Protein AF-A0A662V629-F1 (afdb_monomer)

pLDDT: mean 70.46, std 15.77, range [30.86, 95.12]

Mean predicted aligned error: 9.33 Å

Nearest PDB structures (foldseek):
  7tid-assembly1_E  TM=4.413E-01  e=9.258E-03  Saccharomyces cerevisiae
  8dgc-assembly1_H  TM=4.146E-01  e=2.010E-02  Escherichia phage PhiV-1
  8j99-assembly1_B  TM=4.242E-01  e=1.103E+00  Homo sapiens
  7k01-assembly1_4  TM=3.983E-01  e=4.282E+00  Saccharomyces cerevisiae S288C

Sequence (114 aa):
MSSGEEGPRGLAHWFKTRLEARGYRVRIVKRRGGMLDILAVGGDRVFIAVVRGRRKRKVTARDIRRVVETARYLSARPVLAVPRGAVLTREARRLVRKLGVELRRLPTRRRGGG

Foldseek 3Di:
DDDDPPWLVVLLVVVCVVVVVVAKDWDWDADPPGKIWIWIHGDQATEIETSDTPVALEDELVNLVVQLVVCVVVVHAYEYEYAQSRHYDPNRVVSCVVSVYHYHHDYDDDDDDD

Structure (mmCIF, N/CA/C/O backbone):
data_AF-A0A662V629-F1
#
_entry.id   AF-A0A662V629-F1
#
loop_
_atom_site.group_PDB
_atom_site.id
_atom_site.type_symbol
_atom_site.label_atom_id
_atom_site.label_alt_id
_atom_site.label_comp_id
_atom_site.label_asym_id
_atom_site.label_entity_id
_atom_site.label_seq_id
_atom_site.pdbx_PDB_ins_code
_atom_site.Cartn_x
_atom_site.Cartn_y
_atom_site.Cartn_z
_atom_site.occupancy
_atom_site.B_iso_or_equiv
_atom_site.auth_seq_id
_atom_site.auth_comp_id
_atom_site.auth_asym_id
_atom_site.auth_atom_id
_atom_site.pdbx_PDB_model_num
ATOM 1 N N . MET A 1 1 ? -12.323 -9.523 -31.307 1.00 32.72 1 MET A N 1
ATOM 2 C CA . MET A 1 1 ? -12.098 -9.835 -29.877 1.00 32.72 1 MET A CA 1
ATOM 3 C C . MET A 1 1 ? -10.661 -9.453 -29.548 1.00 32.72 1 MET A C 1
ATOM 5 O O . MET A 1 1 ? -9.752 -10.137 -29.990 1.00 32.72 1 MET A O 1
ATOM 9 N N . SER A 1 2 ? -10.441 -8.304 -28.904 1.00 33.91 2 SER A N 1
ATOM 10 C CA . SER A 1 2 ? -9.089 -7.760 -28.705 1.00 33.91 2 SER A CA 1
ATOM 11 C C . SER A 1 2 ? -8.490 -8.263 -27.395 1.00 33.91 2 SER A C 1
ATOM 13 O O . SER A 1 2 ? -8.927 -7.899 -26.303 1.00 33.91 2 SER A O 1
ATOM 15 N N . SER A 1 3 ? -7.495 -9.130 -27.533 1.00 36.09 3 SER A N 1
ATOM 16 C CA . SER A 1 3 ? -6.764 -9.800 -26.465 1.00 36.09 3 SER A CA 1
ATOM 17 C C . SER A 1 3 ? -5.995 -8.825 -25.559 1.00 36.09 3 SER A C 1
ATOM 19 O O . SER A 1 3 ? -4.976 -8.261 -25.939 1.00 36.09 3 SER A O 1
ATOM 21 N N . GLY A 1 4 ? -6.466 -8.680 -24.318 1.00 38.25 4 GLY A N 1
ATOM 22 C CA . GLY A 1 4 ? -5.643 -8.944 -23.130 1.00 38.25 4 GLY A CA 1
ATOM 23 C C . GLY A 1 4 ? -4.443 -8.041 -22.808 1.00 38.25 4 GLY A C 1
ATOM 24 O O . GLY A 1 4 ? -3.389 -8.556 -22.439 1.00 38.25 4 GLY A O 1
ATOM 25 N N . GLU A 1 5 ? -4.575 -6.713 -22.827 1.00 38.91 5 GLU A N 1
ATOM 26 C CA . GLU A 1 5 ? -3.600 -5.837 -22.151 1.00 38.91 5 GLU A CA 1
ATOM 27 C C . GLU A 1 5 ? -3.798 -5.832 -20.615 1.00 38.91 5 GLU A C 1
ATOM 29 O O . GLU A 1 5 ? -4.313 -4.872 -20.034 1.00 38.91 5 GLU A O 1
ATOM 34 N N . GLU A 1 6 ? -3.343 -6.857 -19.887 1.00 46.44 6 GLU A N 1
ATOM 35 C CA . GLU A 1 6 ? -3.252 -6.755 -18.418 1.00 46.44 6 GLU A CA 1
ATOM 36 C C . GLU A 1 6 ? -1.974 -6.009 -17.985 1.00 46.44 6 GLU A C 1
ATOM 38 O O . GLU A 1 6 ? -1.024 -6.560 -17.426 1.00 46.44 6 GLU A O 1
ATOM 43 N N . GLY A 1 7 ? -1.962 -4.695 -18.238 1.00 51.38 7 GLY A N 1
ATOM 44 C CA . GLY A 1 7 ? -1.032 -3.736 -17.635 1.00 51.38 7 GLY A CA 1
ATOM 45 C C . GLY A 1 7 ? -1.251 -3.578 -16.113 1.00 51.38 7 GLY A C 1
ATOM 46 O O . GLY A 1 7 ? -1.890 -4.420 -15.488 1.00 51.38 7 GLY A O 1
ATOM 47 N N . PRO A 1 8 ? -0.800 -2.485 -15.456 1.00 54.50 8 PRO A N 1
ATOM 48 C CA . PRO A 1 8 ? -1.067 -2.234 -14.024 1.00 54.50 8 PRO A CA 1
ATOM 49 C C . PRO A 1 8 ? -2.554 -2.362 -13.630 1.00 54.50 8 PRO A C 1
ATOM 51 O O . PRO A 1 8 ? -2.860 -2.616 -12.466 1.00 54.50 8 PRO A O 1
ATOM 54 N N . ARG A 1 9 ? -3.463 -2.249 -14.611 1.00 61.56 9 ARG A N 1
ATOM 55 C CA . ARG A 1 9 ? -4.901 -2.514 -14.495 1.00 61.56 9 ARG A CA 1
ATOM 56 C C . ARG A 1 9 ? -5.233 -3.952 -14.089 1.00 61.56 9 ARG A C 1
ATOM 58 O O . ARG A 1 9 ? -6.079 -4.108 -13.222 1.00 61.56 9 ARG A O 1
ATOM 65 N N . GLY A 1 10 ? -4.559 -4.970 -14.631 1.00 66.62 10 GLY A N 1
ATOM 66 C CA . GLY A 1 10 ? -4.846 -6.377 -14.315 1.00 66.62 10 GLY A CA 1
ATOM 67 C C . GLY A 1 10 ? -4.556 -6.717 -12.853 1.00 66.62 10 GLY A C 1
ATOM 68 O O . GLY A 1 10 ? -5.395 -7.282 -12.157 1.00 66.62 10 GLY A O 1
ATOM 69 N N . LEU A 1 11 ? -3.409 -6.262 -12.329 1.00 69.06 11 LEU A N 1
ATOM 70 C CA . LEU A 1 11 ? -3.079 -6.438 -10.908 1.00 69.06 11 LEU A CA 1
ATOM 71 C C . LEU A 1 11 ? -4.036 -5.651 -10.002 1.00 69.06 11 LEU A C 1
ATOM 73 O O . LEU A 1 11 ? -4.426 -6.145 -8.944 1.00 69.06 11 LEU A O 1
ATOM 77 N N . ALA A 1 12 ? -4.417 -4.439 -10.416 1.00 69.06 12 ALA A N 1
ATOM 78 C CA . ALA A 1 12 ? -5.337 -3.616 -9.648 1.00 69.06 12 ALA A CA 1
ATOM 79 C C . ALA A 1 12 ? -6.757 -4.195 -9.603 1.00 69.06 12 ALA A C 1
ATOM 81 O O . ALA A 1 12 ? -7.356 -4.225 -8.530 1.00 69.06 12 ALA A O 1
ATOM 82 N N . HIS A 1 13 ? -7.262 -4.709 -10.727 1.00 74.12 13 HIS A N 1
ATOM 83 C CA . HIS A 1 13 ? -8.551 -5.395 -10.802 1.00 74.12 13 HIS A CA 1
ATOM 84 C C . HIS A 1 13 ? -8.542 -6.716 -10.030 1.00 74.12 13 HIS A C 1
ATOM 86 O O . HIS A 1 13 ? -9.440 -6.939 -9.229 1.00 74.12 13 HIS A O 1
ATOM 92 N N . TRP A 1 14 ? -7.503 -7.546 -10.175 1.00 75.44 14 TRP A N 1
ATOM 93 C CA . TRP A 1 14 ? -7.377 -8.784 -9.398 1.00 75.44 14 TRP A CA 1
ATOM 94 C C . TRP A 1 14 ? -7.406 -8.519 -7.889 1.00 75.44 14 TRP A C 1
ATOM 96 O O . TRP A 1 14 ? -8.103 -9.204 -7.138 1.00 75.44 14 TRP A O 1
ATOM 106 N N . PHE A 1 15 ? -6.657 -7.506 -7.438 1.00 74.00 15 PHE A N 1
ATOM 107 C CA . PHE A 1 15 ? -6.630 -7.152 -6.025 1.00 74.00 15 PHE A CA 1
ATOM 108 C C . PHE A 1 15 ? -7.991 -6.618 -5.579 1.00 74.00 15 PHE A C 1
ATOM 110 O O . PHE A 1 15 ? -8.498 -7.077 -4.561 1.00 74.00 15 PHE A O 1
ATOM 117 N N . LYS A 1 16 ? -8.617 -5.740 -6.374 1.00 78.00 16 LYS A N 1
ATOM 118 C CA . LYS A 1 16 ? -9.988 -5.266 -6.152 1.00 78.00 16 LYS A CA 1
ATOM 119 C C . LYS A 1 16 ? -10.964 -6.430 -5.945 1.00 78.00 16 LYS A C 1
ATOM 121 O O . LYS A 1 16 ? -11.566 -6.500 -4.882 1.00 78.00 16 LYS A O 1
ATOM 126 N N . THR A 1 17 ? -11.039 -7.381 -6.875 1.00 80.88 17 THR A N 1
ATOM 127 C CA . THR A 1 17 ? -11.952 -8.532 -6.782 1.00 80.88 17 THR A CA 1
ATOM 128 C C . THR A 1 17 ? -11.712 -9.364 -5.519 1.00 80.88 17 THR A C 1
ATOM 130 O O . THR A 1 17 ? -12.655 -9.750 -4.836 1.00 80.88 17 THR A O 1
ATOM 133 N N . ARG A 1 18 ? -10.446 -9.607 -5.148 1.00 77.31 18 ARG A N 1
ATOM 134 C CA . ARG A 1 18 ? -10.093 -10.333 -3.912 1.00 77.31 18 ARG A CA 1
ATOM 135 C C . ARG A 1 18 ? -10.549 -9.628 -2.636 1.00 77.31 18 ARG A C 1
ATOM 137 O O . ARG A 1 18 ? -10.776 -10.294 -1.629 1.00 77.31 18 ARG A O 1
ATOM 144 N N . LEU A 1 19 ? -10.590 -8.304 -2.655 1.00 77.38 19 LEU A N 1
ATOM 145 C CA . LEU A 1 19 ? -10.974 -7.475 -1.519 1.00 77.38 19 LEU A CA 1
ATOM 146 C C . LEU A 1 19 ? -12.491 -7.327 -1.440 1.00 77.38 19 LEU A C 1
ATOM 148 O O . LEU A 1 19 ? -13.051 -7.460 -0.359 1.00 77.38 19 LEU A O 1
ATOM 152 N N . GLU A 1 20 ? -13.159 -7.154 -2.575 1.00 82.19 20 GLU A N 1
ATOM 153 C CA . GLU A 1 20 ? -14.623 -7.157 -2.650 1.00 82.19 20 GLU A CA 1
ATOM 154 C C . GLU A 1 20 ? -15.201 -8.494 -2.173 1.00 82.19 20 GLU A C 1
ATOM 156 O O . GLU A 1 20 ? -16.107 -8.501 -1.347 1.00 82.19 20 GLU A O 1
ATOM 161 N N . ALA A 1 21 ? -14.587 -9.623 -2.548 1.00 82.44 21 ALA A N 1
ATOM 162 C CA . ALA A 1 21 ? -14.954 -10.951 -2.038 1.00 82.44 21 ALA A CA 1
ATOM 163 C C . ALA A 1 21 ? -14.781 -11.114 -0.512 1.00 82.44 21 ALA A C 1
ATOM 165 O O . ALA A 1 21 ? -15.281 -12.069 0.070 1.00 82.44 21 ALA A O 1
ATOM 166 N N . ARG A 1 22 ? -14.050 -10.203 0.142 1.00 77.75 22 ARG A N 1
ATOM 167 C CA . ARG A 1 22 ? -13.865 -10.151 1.601 1.00 77.75 22 ARG A CA 1
ATOM 168 C C . ARG A 1 22 ? -14.733 -9.077 2.269 1.00 77.75 22 ARG A C 1
ATOM 170 O O . ARG A 1 22 ? -14.498 -8.763 3.430 1.00 77.75 22 ARG A O 1
ATOM 177 N N . GLY A 1 23 ? -15.682 -8.483 1.542 1.00 77.38 23 GLY A N 1
ATOM 178 C CA . GLY A 1 23 ? -16.602 -7.467 2.062 1.00 77.38 23 GLY A CA 1
ATOM 179 C C . GLY A 1 23 ? -16.074 -6.028 2.037 1.00 77.38 23 GLY A C 1
ATOM 180 O O . GLY A 1 23 ? -16.687 -5.142 2.627 1.00 77.38 23 GLY A O 1
ATOM 181 N N . TYR A 1 24 ? -14.952 -5.755 1.362 1.00 78.06 24 TYR A N 1
ATOM 182 C CA . TYR A 1 24 ? -14.439 -4.389 1.222 1.00 78.06 24 TYR A CA 1
ATOM 183 C C . TYR A 1 24 ? -15.064 -3.675 0.018 1.00 78.06 24 TYR A C 1
ATOM 185 O O . TYR A 1 24 ? -15.081 -4.201 -1.089 1.00 78.06 24 TYR A O 1
ATOM 193 N N . ARG A 1 25 ? -15.479 -2.418 0.189 1.00 77.62 25 ARG A N 1
ATOM 194 C CA . ARG A 1 25 ? -15.778 -1.488 -0.908 1.00 77.62 25 ARG A CA 1
ATOM 195 C C . ARG A 1 25 ? -14.475 -0.944 -1.476 1.00 77.62 25 ARG A C 1
ATOM 197 O O . ARG A 1 25 ? -13.731 -0.278 -0.761 1.00 77.62 25 ARG A O 1
ATOM 204 N N . VAL A 1 26 ? -14.190 -1.195 -2.753 1.00 77.62 26 VAL A N 1
ATOM 205 C CA . VAL A 1 26 ? -12.904 -0.846 -3.378 1.00 77.62 26 VAL A CA 1
ATOM 206 C C . VAL A 1 26 ? -13.076 0.174 -4.504 1.00 77.62 26 VAL A C 1
ATOM 208 O O . VAL A 1 26 ? -13.862 -0.019 -5.429 1.00 77.62 26 VAL A O 1
ATOM 211 N N . ARG A 1 27 ? -12.262 1.233 -4.495 1.00 75.00 27 ARG A N 1
ATOM 212 C CA . ARG A 1 27 ? -12.163 2.240 -5.556 1.00 75.00 27 ARG A CA 1
ATOM 213 C C . ARG A 1 27 ? -10.751 2.283 -6.133 1.00 75.00 27 ARG A C 1
ATOM 215 O O . ARG A 1 27 ? -9.780 2.543 -5.428 1.00 75.00 27 ARG A O 1
ATOM 222 N N . ILE A 1 28 ? -10.642 2.095 -7.446 1.00 75.38 28 ILE A N 1
ATOM 223 C CA . ILE A 1 28 ? -9.389 2.299 -8.179 1.00 75.38 28 ILE A CA 1
ATOM 224 C C . ILE A 1 28 ? -9.336 3.757 -8.637 1.00 75.38 28 ILE A C 1
ATOM 226 O O . ILE A 1 28 ? -10.235 4.235 -9.326 1.00 75.38 28 ILE A O 1
ATOM 230 N N . VAL A 1 29 ? -8.275 4.468 -8.271 1.00 70.69 29 VAL A N 1
ATOM 231 C CA . VAL A 1 29 ? -8.023 5.850 -8.675 1.00 70.69 29 VAL A CA 1
ATOM 232 C C . VAL A 1 29 ? -6.868 5.864 -9.664 1.00 70.69 29 VAL A C 1
ATOM 234 O O . VAL A 1 29 ? -5.714 5.597 -9.325 1.00 70.69 29 VAL A O 1
ATOM 237 N N . LYS A 1 30 ? -7.182 6.193 -10.917 1.00 68.94 30 LYS A N 1
ATOM 238 C CA . LYS A 1 30 ? -6.176 6.397 -11.958 1.00 68.94 30 LYS A CA 1
ATOM 239 C C . LYS A 1 30 ? -5.510 7.759 -11.766 1.00 68.94 30 LYS A C 1
ATOM 241 O O . LYS A 1 30 ? -6.181 8.774 -11.608 1.00 68.94 30 LYS A O 1
ATOM 246 N N . ARG A 1 31 ? -4.180 7.792 -11.799 1.00 63.69 31 ARG A N 1
ATOM 247 C CA . ARG A 1 31 ? -3.363 9.007 -11.665 1.00 63.69 31 ARG A CA 1
ATOM 248 C C . ARG A 1 31 ? -2.579 9.284 -12.950 1.00 63.69 31 ARG A C 1
ATOM 250 O O . ARG A 1 31 ? -2.357 8.391 -13.774 1.00 63.69 31 ARG A O 1
ATOM 257 N N . ARG A 1 32 ? -2.103 10.528 -13.096 1.00 56.69 32 ARG A N 1
ATOM 258 C CA . ARG A 1 32 ? -1.178 10.927 -14.173 1.00 56.69 32 ARG A CA 1
ATOM 259 C C . ARG A 1 32 ? 0.070 10.028 -14.169 1.00 56.69 32 ARG A C 1
ATOM 261 O O . ARG A 1 32 ? 0.575 9.657 -13.110 1.00 56.69 32 ARG A O 1
ATOM 268 N N . GLY A 1 33 ? 0.559 9.668 -15.357 1.00 56.22 33 GLY A N 1
ATOM 269 C CA . GLY A 1 33 ? 1.740 8.809 -15.524 1.00 56.22 33 GLY A CA 1
ATOM 270 C C . GLY A 1 33 ? 1.492 7.300 -15.366 1.00 56.22 33 GLY A C 1
ATOM 271 O O . GLY A 1 33 ? 2.435 6.564 -15.085 1.00 56.22 33 GLY A O 1
ATOM 272 N N . GLY A 1 34 ? 0.246 6.830 -15.516 1.00 56.81 34 GLY A N 1
ATOM 273 C CA . GLY A 1 34 ? -0.081 5.394 -15.538 1.00 56.81 34 GLY A CA 1
ATOM 274 C C . GLY A 1 34 ? -0.051 4.704 -14.169 1.00 56.81 34 GLY A C 1
ATOM 275 O O . GLY A 1 34 ? 0.103 3.485 -14.097 1.00 56.81 34 GLY A O 1
ATOM 276 N N . MET A 1 35 ? -0.167 5.475 -13.086 1.00 60.06 35 MET A N 1
ATOM 277 C CA . MET A 1 35 ? -0.245 4.956 -11.718 1.00 60.06 35 MET A CA 1
ATOM 278 C C . MET A 1 35 ? -1.702 4.660 -11.347 1.00 60.06 35 MET A C 1
ATOM 280 O O . MET A 1 35 ? -2.590 5.453 -11.666 1.00 60.06 35 MET A O 1
ATOM 284 N N . LEU A 1 36 ? -1.938 3.527 -10.686 1.00 64.00 36 LEU A N 1
ATOM 285 C CA . LEU A 1 36 ? -3.241 3.164 -10.134 1.00 64.00 36 LEU A CA 1
ATOM 286 C C . LEU A 1 36 ? -3.112 3.062 -8.615 1.00 64.00 36 LEU A C 1
ATOM 288 O O . LEU A 1 36 ? -2.357 2.229 -8.107 1.00 64.00 36 LEU A O 1
ATOM 292 N N . ASP A 1 37 ? -3.849 3.910 -7.908 1.00 65.56 37 ASP A N 1
ATOM 293 C CA . ASP A 1 37 ? -4.044 3.781 -6.469 1.00 65.56 37 ASP A CA 1
ATOM 294 C C . ASP A 1 37 ? -5.292 2.909 -6.249 1.00 65.56 37 ASP A C 1
ATOM 296 O O . ASP A 1 37 ? -6.293 3.068 -6.947 1.00 65.56 37 ASP A O 1
ATOM 300 N N . ILE A 1 38 ? -5.248 1.973 -5.306 1.00 69.00 38 ILE A N 1
ATOM 301 C CA . ILE A 1 38 ? -6.395 1.141 -4.925 1.00 69.00 38 ILE A CA 1
ATOM 302 C C . ILE A 1 38 ? -6.742 1.515 -3.494 1.00 69.00 38 ILE A C 1
ATOM 304 O O . ILE A 1 38 ? -5.963 1.270 -2.570 1.00 69.00 38 ILE A O 1
ATOM 308 N N . LEU A 1 39 ? -7.901 2.138 -3.342 1.00 68.75 39 LEU A N 1
ATOM 309 C CA . LEU A 1 39 ? -8.499 2.505 -2.070 1.00 68.75 39 LEU A CA 1
ATOM 310 C C . LEU A 1 39 ? -9.532 1.451 -1.721 1.00 68.75 39 LEU A C 1
ATOM 312 O O . LEU A 1 39 ? -10.306 1.059 -2.590 1.00 68.75 39 LEU A O 1
ATOM 316 N N . ALA A 1 40 ? -9.585 1.009 -0.476 1.00 70.56 40 ALA A N 1
ATOM 317 C CA . ALA A 1 40 ? -10.597 0.049 -0.077 1.00 70.56 40 ALA A CA 1
ATOM 318 C C . ALA A 1 40 ? -10.985 0.187 1.387 1.00 70.56 40 ALA A C 1
ATOM 320 O O . ALA A 1 40 ? -10.129 0.406 2.243 1.00 70.56 40 ALA A O 1
ATOM 321 N N . VAL A 1 41 ? -12.282 0.039 1.636 1.00 66.69 41 VAL A N 1
ATOM 322 C CA . VAL A 1 41 ? -12.973 0.404 2.873 1.00 66.69 41 VAL A CA 1
ATOM 323 C C . VAL A 1 41 ? -13.934 -0.727 3.241 1.00 66.69 41 VAL A C 1
ATOM 325 O O . VAL A 1 41 ? -14.806 -1.050 2.441 1.00 66.69 41 VAL A O 1
ATOM 328 N N . GLY A 1 42 ? -13.809 -1.344 4.417 1.00 64.56 42 GLY A N 1
ATOM 329 C CA . GLY A 1 42 ? -14.747 -2.388 4.850 1.00 64.56 42 GLY A CA 1
ATOM 330 C C . GLY A 1 42 ? -14.495 -2.888 6.271 1.00 64.56 42 GLY A C 1
ATOM 331 O O . GLY A 1 42 ? -13.338 -3.041 6.672 1.00 64.56 42 GLY A O 1
ATOM 332 N N . GLY A 1 43 ? -15.585 -3.133 7.009 1.00 62.31 43 GLY A N 1
ATOM 333 C CA . GLY A 1 43 ? -15.570 -3.534 8.420 1.00 62.31 43 GLY A CA 1
ATOM 334 C C . GLY A 1 43 ? -14.753 -2.558 9.269 1.00 62.31 43 GLY A C 1
ATOM 335 O O . GLY A 1 43 ? -15.058 -1.371 9.325 1.00 62.31 43 GLY A O 1
ATOM 336 N N . ASP A 1 44 ? -13.648 -3.054 9.824 1.00 57.91 44 ASP A N 1
ATOM 337 C CA . ASP A 1 44 ? -12.816 -2.369 10.826 1.00 57.91 44 ASP A CA 1
ATOM 338 C C . ASP A 1 44 ? -11.468 -1.883 10.246 1.00 57.91 44 ASP A C 1
ATOM 340 O O . ASP A 1 44 ? -10.524 -1.562 10.977 1.00 57.91 44 ASP A O 1
ATOM 344 N N . ARG A 1 45 ? -11.297 -1.928 8.912 1.00 52.69 45 ARG A N 1
ATOM 345 C CA . ARG A 1 45 ? -9.995 -1.707 8.254 1.00 52.69 45 ARG A CA 1
ATOM 346 C C . ARG A 1 45 ? -10.148 -0.957 6.924 1.00 52.69 45 ARG A C 1
ATOM 348 O O . ARG A 1 45 ? -10.856 -1.393 6.022 1.00 52.69 45 ARG A O 1
ATOM 355 N N . VAL A 1 46 ? -9.398 0.130 6.750 1.00 55.03 46 VAL A N 1
ATOM 356 C CA . VAL A 1 46 ? -9.194 0.802 5.449 1.00 55.03 46 VAL A CA 1
ATOM 357 C C . VAL A 1 46 ? -7.743 0.609 5.046 1.00 55.03 46 VAL A C 1
ATOM 359 O O . VAL A 1 46 ? -6.871 0.602 5.905 1.00 55.03 46 VAL A O 1
ATOM 362 N N . PHE A 1 47 ? -7.460 0.445 3.757 1.00 58.50 47 PHE A N 1
ATOM 363 C CA . PHE A 1 47 ? -6.094 0.299 3.255 1.00 58.50 47 PHE A CA 1
ATOM 364 C C . PHE A 1 47 ? -5.884 1.013 1.922 1.00 58.50 47 PHE A C 1
ATOM 366 O O . PHE A 1 47 ? -6.834 1.340 1.208 1.00 58.50 47 PHE A O 1
ATOM 373 N N . ILE A 1 48 ? -4.610 1.253 1.585 1.00 57.09 48 ILE A N 1
ATOM 374 C CA . ILE A 1 48 ? -4.209 2.050 0.424 1.00 57.09 48 ILE A CA 1
ATOM 375 C C . ILE A 1 48 ? -3.032 1.379 -0.266 1.00 57.09 48 ILE A C 1
ATOM 377 O O . ILE A 1 48 ? -1.889 1.427 0.182 1.00 57.09 48 ILE A O 1
ATOM 381 N N . ALA A 1 49 ? -3.297 0.769 -1.410 1.00 53.31 49 ALA A N 1
ATOM 382 C CA . ALA A 1 49 ? -2.251 0.177 -2.225 1.00 53.31 49 ALA A CA 1
ATOM 383 C C . ALA A 1 49 ? -1.869 1.108 -3.374 1.00 53.31 49 ALA A C 1
ATOM 385 O O . ALA A 1 49 ? -2.730 1.675 -4.042 1.00 53.31 49 ALA A O 1
ATOM 386 N N . VAL A 1 50 ? -0.569 1.213 -3.642 1.00 54.06 50 VAL A N 1
ATOM 387 C CA . VAL A 1 50 ? -0.053 1.879 -4.839 1.00 54.06 50 VAL A CA 1
ATOM 388 C C . VAL A 1 50 ? 0.459 0.794 -5.776 1.00 54.06 50 VAL A C 1
ATOM 390 O O . VAL A 1 50 ? 1.513 0.196 -5.545 1.00 54.06 50 VAL A O 1
ATOM 393 N N . VAL A 1 51 ? -0.261 0.555 -6.872 1.00 54.34 51 VAL A N 1
ATOM 394 C CA . VAL A 1 51 ? 0.225 -0.280 -7.972 1.00 54.34 51 VAL A CA 1
ATOM 395 C C . VAL A 1 51 ? 0.879 0.641 -8.997 1.00 54.34 51 VAL A C 1
ATOM 397 O O . VAL A 1 51 ? 0.232 1.263 -9.841 1.00 54.34 51 VAL A O 1
ATOM 400 N N . ARG A 1 52 ? 2.209 0.750 -8.920 1.00 55.66 52 ARG A N 1
ATOM 401 C CA . ARG A 1 52 ? 3.002 1.425 -9.954 1.00 55.66 52 A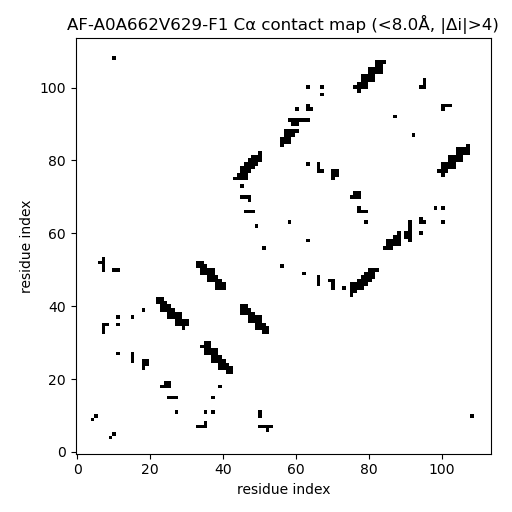RG A CA 1
ATOM 402 C C . ARG A 1 52 ? 3.275 0.464 -11.115 1.00 55.66 52 ARG A C 1
ATOM 404 O O . ARG A 1 52 ? 3.709 -0.667 -10.902 1.00 55.66 52 ARG A O 1
ATOM 411 N N . GLY A 1 53 ? 3.037 0.920 -12.347 1.00 46.97 53 GLY A N 1
ATOM 412 C CA . GLY A 1 53 ? 3.362 0.177 -13.570 1.00 46.97 53 GLY A CA 1
ATOM 413 C C . GLY A 1 53 ? 4.870 -0.058 -13.769 1.00 46.97 53 GLY A C 1
ATOM 414 O O . GLY A 1 53 ? 5.703 0.510 -13.059 1.00 46.97 53 GLY A O 1
ATOM 415 N N . ARG A 1 54 ? 5.224 -0.879 -14.776 1.00 45.34 54 ARG A N 1
ATOM 416 C CA . ARG A 1 54 ? 6.582 -1.413 -15.057 1.00 45.34 54 ARG A CA 1
ATOM 417 C C . ARG A 1 54 ? 7.746 -0.415 -14.912 1.00 45.34 54 ARG A C 1
ATOM 419 O O . ARG A 1 54 ? 8.822 -0.833 -14.496 1.00 45.34 54 ARG A O 1
ATOM 426 N N . ARG A 1 55 ? 7.550 0.875 -15.218 1.00 48.84 55 ARG A N 1
ATOM 427 C CA . ARG A 1 55 ? 8.606 1.910 -15.188 1.00 48.84 55 ARG A CA 1
ATOM 428 C C . ARG A 1 55 ? 8.961 2.437 -13.791 1.00 48.84 55 ARG A C 1
ATOM 430 O O . ARG A 1 55 ? 10.010 3.049 -13.635 1.00 48.84 55 ARG A O 1
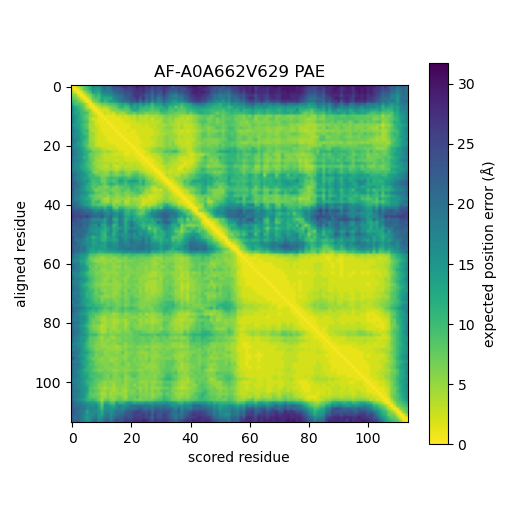ATOM 437 N N . LYS A 1 56 ? 8.136 2.217 -12.759 1.00 54.84 56 LYS A N 1
ATOM 438 C CA . LYS A 1 56 ? 8.401 2.734 -11.402 1.00 54.84 56 LYS A CA 1
ATOM 439 C C . LYS A 1 56 ? 8.281 1.642 -10.343 1.00 54.84 56 LYS A C 1
ATOM 441 O O . LYS A 1 56 ? 7.385 1.663 -9.510 1.00 54.84 56 LYS A O 1
ATOM 446 N N . ARG A 1 57 ? 9.253 0.722 -10.330 1.00 67.06 57 ARG A N 1
ATOM 447 C CA . ARG A 1 57 ? 9.411 -0.293 -9.267 1.00 67.06 57 ARG A CA 1
ATOM 448 C C . ARG A 1 57 ? 9.738 0.305 -7.895 1.00 67.06 57 ARG A C 1
ATOM 450 O O . ARG A 1 57 ? 9.616 -0.395 -6.898 1.00 67.06 57 ARG A O 1
ATOM 457 N N . LYS A 1 58 ? 10.180 1.566 -7.828 1.00 79.88 58 LYS A N 1
ATOM 458 C CA . LYS A 1 58 ? 10.589 2.212 -6.576 1.00 79.88 58 LYS A CA 1
ATOM 459 C C . LYS A 1 58 ? 9.395 2.824 -5.837 1.00 79.88 58 LYS A C 1
ATOM 461 O O . LYS A 1 58 ? 8.635 3.586 -6.432 1.00 79.88 58 LYS A O 1
ATOM 466 N N . VAL A 1 59 ? 9.288 2.530 -4.547 1.00 80.69 59 VAL A N 1
ATOM 467 C CA . VAL A 1 59 ? 8.351 3.130 -3.585 1.00 80.69 59 VAL A CA 1
ATOM 468 C C . VAL A 1 59 ? 9.126 4.134 -2.739 1.00 80.69 59 VAL A C 1
ATOM 470 O O . VAL A 1 59 ? 10.157 3.779 -2.163 1.00 8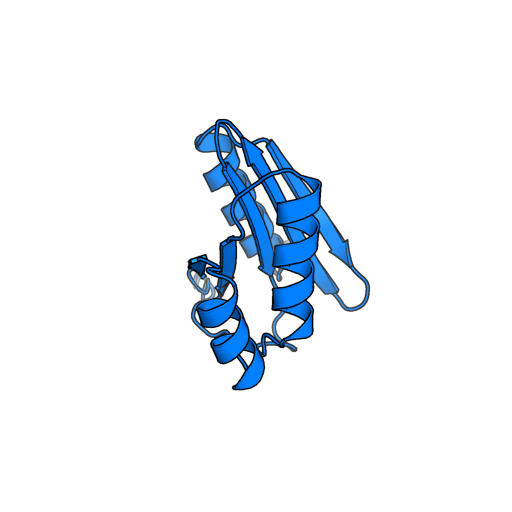0.69 59 VAL A O 1
ATOM 473 N N . THR A 1 60 ? 8.665 5.381 -2.691 1.00 86.62 60 THR A N 1
ATOM 474 C CA . THR A 1 60 ? 9.371 6.497 -2.043 1.00 86.62 60 THR A CA 1
ATOM 475 C C . THR A 1 60 ? 8.688 6.939 -0.751 1.00 86.62 60 THR A C 1
ATOM 477 O O . THR A 1 60 ? 7.562 6.546 -0.456 1.00 86.62 60 THR A O 1
ATOM 480 N N . ALA A 1 61 ? 9.358 7.794 0.026 1.00 87.56 61 ALA A N 1
ATOM 481 C CA . ALA A 1 61 ? 8.808 8.376 1.249 1.00 87.56 61 ALA A CA 1
ATOM 482 C C . ALA A 1 61 ? 7.465 9.096 1.025 1.00 87.56 61 ALA A C 1
ATOM 484 O O . ALA A 1 61 ? 6.569 9.011 1.862 1.00 87.56 61 ALA A O 1
ATOM 485 N N . ARG A 1 62 ? 7.303 9.749 -0.135 1.00 83.56 62 ARG A N 1
ATOM 486 C CA . ARG A 1 62 ? 6.058 10.422 -0.533 1.00 83.56 62 ARG A CA 1
ATOM 487 C C . ARG A 1 62 ? 4.883 9.451 -0.653 1.00 83.56 62 ARG A C 1
ATOM 489 O O . ARG A 1 62 ? 3.773 9.811 -0.279 1.00 83.56 62 ARG A O 1
ATOM 496 N N . ASP A 1 63 ? 5.128 8.236 -1.144 1.00 79.69 63 ASP A N 1
ATOM 497 C CA . ASP A 1 63 ? 4.090 7.204 -1.231 1.00 79.69 63 ASP A CA 1
ATOM 498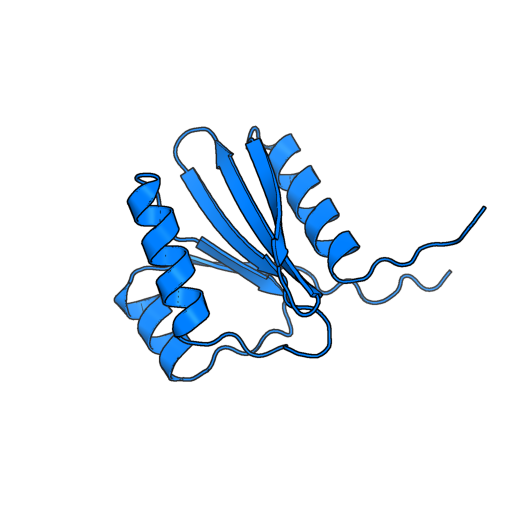 C C . ASP A 1 63 ? 3.633 6.779 0.170 1.00 79.69 63 ASP A C 1
ATOM 500 O O . ASP A 1 63 ? 2.437 6.663 0.418 1.00 79.69 63 ASP A O 1
ATOM 504 N N . ILE A 1 64 ? 4.580 6.624 1.104 1.00 85.06 64 ILE A N 1
ATOM 505 C CA . ILE A 1 64 ? 4.279 6.251 2.493 1.00 85.06 64 ILE A CA 1
ATOM 506 C C . ILE A 1 64 ? 3.474 7.342 3.195 1.00 85.06 64 ILE A C 1
ATOM 508 O O . ILE A 1 64 ? 2.449 7.047 3.802 1.00 85.06 64 ILE A O 1
ATOM 512 N N . ARG A 1 65 ? 3.911 8.604 3.093 1.00 86.62 65 ARG A N 1
ATOM 513 C CA . ARG A 1 65 ? 3.205 9.738 3.712 1.00 86.62 65 ARG A CA 1
ATOM 514 C C . ARG A 1 65 ? 1.767 9.830 3.222 1.00 86.62 65 ARG A C 1
ATOM 516 O O . ARG A 1 65 ? 0.868 9.929 4.042 1.00 86.62 65 ARG A O 1
ATOM 523 N N . ARG A 1 66 ? 1.544 9.672 1.915 1.00 80.19 66 ARG A N 1
ATOM 524 C CA . ARG A 1 66 ? 0.199 9.681 1.331 1.00 80.19 66 ARG A CA 1
ATOM 525 C C . ARG A 1 66 ? -0.690 8.567 1.885 1.00 80.19 66 ARG A C 1
ATOM 527 O O . ARG A 1 66 ? -1.845 8.823 2.211 1.00 80.19 66 ARG A O 1
ATOM 534 N N . VAL A 1 67 ? -0.160 7.344 1.980 1.00 78.88 67 VAL A N 1
ATOM 535 C CA . VAL A 1 67 ? -0.880 6.204 2.576 1.00 78.88 67 VAL A CA 1
ATOM 536 C C . VAL A 1 67 ? -1.276 6.531 4.014 1.00 78.88 67 VAL A C 1
ATOM 538 O O . VAL A 1 67 ? -2.414 6.311 4.405 1.00 78.88 67 VAL A O 1
ATOM 541 N N . VAL A 1 68 ? -0.364 7.112 4.790 1.00 84.44 68 VAL A N 1
ATOM 542 C CA . VAL A 1 68 ? -0.635 7.489 6.181 1.00 84.44 68 VAL A CA 1
ATOM 543 C C . VAL A 1 68 ? -1.652 8.627 6.281 1.00 84.44 68 VAL A C 1
ATOM 545 O O . VAL A 1 68 ? -2.583 8.524 7.067 1.00 84.44 68 VAL A O 1
ATOM 548 N N . GLU A 1 69 ? -1.522 9.686 5.482 1.00 84.06 69 GLU A N 1
ATOM 549 C CA . GLU A 1 69 ? -2.451 10.827 5.463 1.00 84.06 69 GLU A CA 1
ATOM 550 C C . GLU A 1 69 ? -3.873 10.394 5.122 1.00 84.06 69 GLU A C 1
ATOM 552 O O . GLU A 1 69 ? -4.820 10.741 5.820 1.00 84.06 69 GLU A O 1
ATOM 557 N N . THR A 1 70 ? -4.027 9.591 4.072 1.00 76.25 70 THR A N 1
ATOM 558 C CA . THR A 1 70 ? -5.352 9.135 3.648 1.00 76.25 70 THR A CA 1
ATOM 559 C C . THR A 1 70 ? -5.922 8.113 4.638 1.00 76.25 70 THR A C 1
ATOM 561 O O . THR A 1 70 ? -7.118 8.140 4.903 1.00 76.25 70 THR A O 1
ATOM 564 N N . ALA A 1 71 ? -5.091 7.254 5.242 1.00 78.25 71 ALA A N 1
ATOM 565 C CA . ALA A 1 71 ? -5.543 6.360 6.308 1.00 78.25 71 ALA A CA 1
ATOM 566 C C . ALA A 1 71 ? -6.007 7.143 7.548 1.00 78.25 71 ALA A C 1
ATOM 568 O O . ALA A 1 71 ? -7.048 6.820 8.107 1.00 78.25 71 ALA A O 1
ATOM 569 N N . ARG A 1 72 ? -5.298 8.214 7.933 1.00 82.38 72 ARG A N 1
ATOM 570 C CA . ARG A 1 72 ? -5.705 9.117 9.024 1.00 82.38 72 ARG A CA 1
ATOM 571 C C . ARG A 1 72 ? -7.010 9.843 8.724 1.00 82.38 72 ARG A C 1
ATOM 573 O O . ARG A 1 72 ? -7.875 9.872 9.585 1.00 82.38 72 ARG A O 1
ATOM 580 N N . TYR A 1 73 ? -7.159 10.389 7.516 1.00 79.06 73 TYR A N 1
ATOM 581 C CA . TYR A 1 73 ? -8.389 11.065 7.090 1.00 79.06 73 TYR A CA 1
ATOM 582 C C . TYR A 1 73 ? -9.614 10.145 7.174 1.00 79.06 73 TYR A C 1
ATOM 584 O O . TYR A 1 73 ? -10.713 10.589 7.478 1.00 79.06 73 TYR A O 1
ATOM 592 N N . LEU A 1 74 ? -9.409 8.851 6.926 1.00 72.44 74 LEU A N 1
ATOM 593 C CA . LEU A 1 74 ? -10.448 7.824 6.969 1.00 72.44 74 LEU A CA 1
ATOM 594 C C . LEU A 1 74 ? -10.513 7.083 8.319 1.00 72.44 74 LEU A C 1
ATOM 596 O O . LEU A 1 74 ? -11.165 6.045 8.391 1.00 72.44 74 LEU A O 1
ATOM 600 N N . SER A 1 75 ? -9.824 7.573 9.359 1.00 77.06 75 SER A N 1
ATOM 601 C CA . SER A 1 75 ? -9.749 6.959 10.697 1.00 77.06 75 SER A CA 1
ATOM 602 C C . SER A 1 75 ? -9.393 5.469 10.680 1.00 77.06 75 SER A C 1
ATOM 604 O O . SER A 1 75 ? -10.067 4.636 11.281 1.00 77.06 75 SER A O 1
ATOM 606 N N . ALA A 1 76 ? -8.322 5.110 9.971 1.00 74.94 76 ALA A N 1
ATOM 607 C CA . ALA A 1 76 ? -8.008 3.720 9.682 1.00 74.94 76 ALA A CA 1
ATOM 608 C C . ALA A 1 76 ? -6.517 3.362 9.684 1.00 74.94 76 ALA A C 1
ATOM 610 O O . ALA A 1 76 ? -5.631 4.216 9.732 1.00 74.94 76 ALA A O 1
ATOM 611 N N . ARG A 1 77 ? -6.228 2.053 9.619 1.00 79.06 77 ARG A N 1
ATOM 612 C CA . ARG A 1 77 ? -4.864 1.505 9.693 1.00 79.06 77 ARG A CA 1
ATOM 613 C C . ARG A 1 77 ? -4.125 1.635 8.351 1.00 79.06 77 ARG A C 1
ATOM 615 O O . ARG A 1 77 ? -4.607 1.141 7.339 1.00 79.06 77 ARG A O 1
ATOM 622 N N . PRO A 1 78 ? -2.922 2.223 8.301 1.00 82.44 78 PRO A N 1
ATOM 623 C CA . PRO A 1 78 ? -2.191 2.365 7.048 1.00 82.44 78 PRO A CA 1
ATOM 624 C C . PRO A 1 78 ? -1.595 1.024 6.598 1.00 82.44 78 PRO A C 1
ATOM 626 O O . PRO A 1 78 ? -0.706 0.471 7.244 1.00 82.44 78 PRO A O 1
ATOM 629 N N . VAL A 1 79 ? -2.032 0.523 5.444 1.00 81.81 79 VAL A N 1
ATOM 630 C CA . VAL A 1 79 ? -1.462 -0.672 4.802 1.00 81.81 79 VAL A CA 1
ATOM 631 C C . VAL A 1 79 ? -1.011 -0.306 3.399 1.00 81.81 79 VAL A C 1
ATOM 633 O O . VAL A 1 79 ? -1.806 0.217 2.625 1.00 81.81 79 VAL A O 1
ATOM 636 N N . LEU A 1 80 ? 0.233 -0.634 3.063 1.00 80.56 80 LEU A N 1
ATOM 637 C CA . LEU A 1 80 ? 0.833 -0.472 1.747 1.00 80.56 80 LEU A CA 1
ATOM 638 C C . LEU A 1 80 ? 0.927 -1.835 1.045 1.00 80.56 80 LEU A C 1
ATOM 640 O O . LEU A 1 80 ? 1.787 -2.649 1.384 1.00 80.56 80 LEU A O 1
ATOM 644 N N . ALA A 1 81 ? 0.102 -2.073 0.020 1.00 77.69 81 ALA A N 1
ATOM 645 C CA . ALA A 1 81 ? 0.251 -3.249 -0.845 1.00 77.69 81 ALA A CA 1
ATOM 646 C C . ALA A 1 81 ? 1.014 -2.905 -2.134 1.00 77.69 81 ALA A C 1
ATOM 648 O O . ALA A 1 81 ? 0.654 -1.976 -2.856 1.00 77.69 81 ALA A O 1
ATOM 649 N N . VAL A 1 82 ? 2.084 -3.651 -2.417 1.00 76.62 82 VAL A N 1
ATOM 650 C CA . VAL A 1 82 ? 2.998 -3.408 -3.545 1.00 76.62 82 VAL A CA 1
ATOM 651 C C . VAL A 1 82 ? 3.362 -4.716 -4.247 1.00 76.62 82 VAL A C 1
ATOM 653 O O . VAL A 1 82 ? 3.395 -5.760 -3.596 1.00 76.62 82 VAL A O 1
ATOM 656 N N . PRO A 1 83 ? 3.702 -4.708 -5.549 1.00 74.81 83 PRO A N 1
ATOM 657 C CA . PRO A 1 83 ? 4.212 -5.901 -6.226 1.00 74.81 83 PRO A CA 1
ATOM 658 C C . PRO A 1 83 ? 5.431 -6.507 -5.506 1.00 74.81 83 PRO A C 1
ATOM 660 O O . PRO A 1 83 ? 6.257 -5.778 -4.944 1.00 74.81 83 PRO A O 1
ATOM 663 N N . ARG A 1 84 ? 5.599 -7.836 -5.569 1.00 76.56 84 ARG A N 1
ATOM 664 C CA . ARG A 1 84 ? 6.768 -8.551 -5.012 1.00 76.56 84 ARG A CA 1
ATOM 665 C C . ARG A 1 84 ? 8.101 -7.932 -5.453 1.00 76.56 84 ARG A C 1
ATOM 667 O O . ARG A 1 84 ? 8.976 -7.739 -4.621 1.00 76.56 84 ARG A O 1
ATOM 674 N N . GLY A 1 85 ? 8.214 -7.524 -6.719 1.00 76.25 85 GLY A N 1
ATOM 675 C CA . GLY A 1 85 ? 9.414 -6.883 -7.277 1.00 76.25 85 GLY A CA 1
ATOM 676 C C . GLY A 1 85 ? 9.581 -5.381 -6.993 1.00 76.25 85 GLY A C 1
ATOM 677 O O . GLY A 1 85 ? 10.463 -4.755 -7.581 1.00 76.25 85 GLY A O 1
ATOM 678 N N . ALA A 1 86 ? 8.731 -4.766 -6.164 1.00 78.69 86 ALA A N 1
ATOM 679 C CA . ALA A 1 86 ? 8.856 -3.349 -5.824 1.00 78.69 86 ALA A CA 1
ATOM 680 C C . ALA A 1 86 ? 9.978 -3.106 -4.797 1.00 78.69 86 ALA A C 1
ATOM 682 O O . ALA A 1 86 ? 10.115 -3.832 -3.811 1.00 78.69 86 ALA A O 1
ATOM 683 N N . VAL A 1 87 ? 10.759 -2.046 -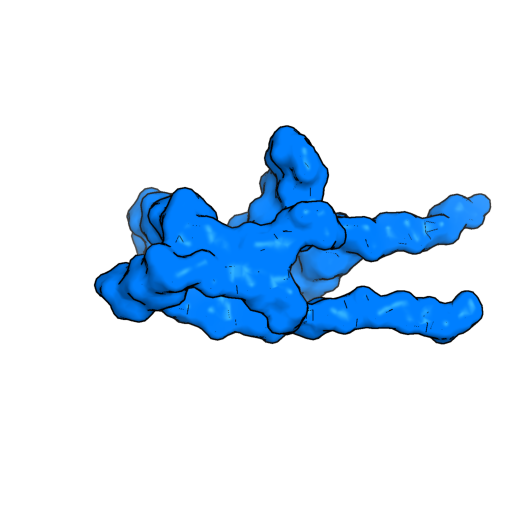4.980 1.00 85.75 87 VAL A N 1
ATOM 684 C CA . VAL A 1 87 ? 11.880 -1.682 -4.107 1.00 85.75 87 VAL A CA 1
ATOM 685 C C . VAL A 1 87 ? 11.508 -0.450 -3.294 1.00 85.75 87 VAL A C 1
ATOM 687 O O . VAL A 1 87 ? 11.218 0.601 -3.855 1.00 85.75 87 VAL A O 1
ATOM 690 N N . LEU A 1 88 ? 11.548 -0.546 -1.968 1.00 86.81 88 LEU A N 1
ATOM 691 C CA . LEU A 1 88 ? 11.383 0.620 -1.101 1.00 86.81 88 LEU A CA 1
ATOM 692 C C . LEU A 1 88 ? 12.722 1.355 -0.982 1.00 86.81 88 LEU A C 1
ATOM 694 O O . LEU A 1 88 ? 13.748 0.725 -0.685 1.00 86.81 88 LEU A O 1
ATOM 698 N N . THR A 1 89 ? 12.706 2.679 -1.163 1.00 89.81 89 THR A N 1
ATOM 699 C CA . THR A 1 89 ? 13.865 3.526 -0.842 1.00 89.81 89 THR A CA 1
ATOM 700 C C . THR A 1 89 ? 14.209 3.424 0.647 1.00 89.81 89 THR A C 1
ATOM 702 O O . THR A 1 89 ? 13.376 3.019 1.465 1.00 89.81 89 THR A O 1
ATOM 705 N N . ARG A 1 90 ? 15.444 3.787 1.020 1.00 93.62 90 ARG A N 1
ATOM 706 C CA . ARG A 1 90 ? 15.901 3.762 2.422 1.00 93.62 90 ARG A CA 1
ATOM 707 C C . ARG A 1 90 ? 14.962 4.561 3.332 1.00 93.62 90 ARG A C 1
ATOM 709 O O . ARG A 1 90 ? 14.543 4.069 4.376 1.00 93.62 90 ARG A O 1
ATOM 716 N N . GLU A 1 91 ? 14.562 5.746 2.884 1.00 92.94 91 GLU A N 1
ATOM 717 C CA . GLU A 1 91 ? 13.608 6.600 3.593 1.00 92.94 91 GLU A CA 1
ATOM 718 C C . GLU A 1 91 ? 12.208 5.991 3.676 1.00 92.94 91 GLU A C 1
ATOM 720 O O . GLU A 1 91 ? 11.596 6.026 4.740 1.00 92.94 91 GLU A O 1
ATOM 725 N N . ALA A 1 92 ? 11.705 5.387 2.592 1.00 89.06 92 ALA A N 1
ATOM 726 C CA . ALA A 1 92 ? 10.404 4.726 2.606 1.00 89.06 92 ALA A CA 1
ATOM 727 C C . ALA A 1 92 ? 10.373 3.593 3.640 1.00 89.06 92 ALA A C 1
ATOM 729 O O . ALA A 1 92 ? 9.431 3.507 4.420 1.00 89.06 92 ALA A O 1
ATOM 730 N N . ARG A 1 93 ? 11.429 2.768 3.717 1.00 91.94 93 ARG A N 1
ATOM 731 C CA . ARG A 1 93 ? 11.535 1.713 4.744 1.00 91.94 93 ARG A CA 1
ATOM 732 C C . ARG A 1 93 ? 11.552 2.286 6.157 1.00 91.94 93 ARG A C 1
ATOM 734 O O . ARG A 1 93 ? 10.888 1.741 7.035 1.00 91.94 93 ARG A O 1
ATOM 741 N N . ARG A 1 94 ? 12.291 3.380 6.374 1.00 95.12 94 ARG A N 1
ATOM 742 C CA . ARG A 1 94 ? 12.334 4.068 7.672 1.00 95.12 94 ARG A CA 1
ATOM 743 C C . ARG A 1 94 ? 10.943 4.568 8.067 1.00 95.12 94 ARG A C 1
ATOM 745 O O . ARG A 1 94 ? 10.528 4.336 9.195 1.00 95.12 94 ARG A O 1
ATOM 752 N N . LEU A 1 95 ? 10.214 5.200 7.146 1.00 92.44 95 LEU A N 1
ATOM 753 C CA . LEU A 1 95 ? 8.863 5.704 7.409 1.00 92.44 95 LEU A CA 1
ATOM 754 C C . LEU A 1 95 ? 7.845 4.589 7.636 1.00 92.44 95 LEU A C 1
ATOM 756 O O . LEU A 1 95 ? 7.019 4.728 8.526 1.00 92.44 95 LEU A O 1
ATOM 760 N N . VAL A 1 96 ? 7.924 3.486 6.887 1.00 90.00 96 VAL A N 1
ATOM 761 C CA . VAL A 1 96 ? 7.055 2.317 7.097 1.00 90.00 96 VAL A CA 1
ATOM 762 C C . VAL A 1 96 ? 7.167 1.819 8.537 1.00 90.00 96 VAL A C 1
ATOM 764 O O . VAL A 1 96 ? 6.150 1.653 9.199 1.00 90.00 96 VAL A O 1
ATOM 767 N N . ARG A 1 97 ? 8.397 1.664 9.046 1.00 91.88 97 ARG A N 1
ATOM 768 C CA . ARG A 1 97 ? 8.641 1.249 10.436 1.00 91.88 97 ARG A CA 1
ATOM 769 C C . ARG A 1 97 ? 8.198 2.311 11.441 1.00 91.88 97 ARG A C 1
ATOM 771 O O . ARG A 1 97 ? 7.481 1.993 12.378 1.00 91.88 97 ARG A O 1
ATOM 778 N N . LYS A 1 98 ? 8.594 3.571 11.227 1.00 93.69 98 LYS A N 1
ATOM 779 C CA . LYS A 1 98 ? 8.305 4.684 12.148 1.00 93.69 98 LYS A CA 1
ATOM 780 C C . LYS A 1 98 ? 6.806 4.957 12.297 1.00 93.69 98 LYS A C 1
ATOM 782 O O . LYS A 1 98 ? 6.365 5.326 13.374 1.00 93.69 98 LYS A O 1
ATOM 787 N N . LEU A 1 99 ? 6.046 4.831 11.212 1.00 89.19 99 LEU A N 1
ATOM 788 C CA . LEU A 1 99 ? 4.623 5.176 11.163 1.00 89.19 99 LEU A CA 1
ATOM 789 C C . LEU A 1 99 ? 3.708 3.948 11.283 1.00 89.19 99 LEU A C 1
ATOM 791 O O . LEU A 1 99 ? 2.504 4.084 11.091 1.00 89.19 99 LEU A O 1
ATOM 795 N N . GLY A 1 100 ? 4.265 2.763 11.563 1.00 87.50 100 GLY A N 1
ATOM 796 C CA . GLY A 1 100 ? 3.490 1.535 11.754 1.00 87.50 100 GLY A CA 1
ATOM 797 C C . GLY A 1 100 ? 2.702 1.097 10.516 1.00 87.50 100 GLY A C 1
ATOM 798 O O . GLY A 1 100 ? 1.594 0.584 10.643 1.00 87.50 100 GLY A O 1
ATOM 799 N N . VAL A 1 101 ? 3.239 1.326 9.314 1.00 86.50 101 VAL A N 1
ATOM 800 C CA . VAL A 1 101 ? 2.566 0.951 8.063 1.00 86.50 101 VAL A CA 1
ATOM 801 C C . VAL A 1 101 ? 2.749 -0.542 7.808 1.00 86.50 101 VAL A C 1
ATOM 803 O O . VAL A 1 101 ? 3.876 -1.028 7.711 1.00 86.50 101 VAL A O 1
ATOM 806 N N . GLU A 1 102 ? 1.657 -1.279 7.630 1.00 85.81 102 GLU A N 1
ATOM 807 C CA . GLU A 1 102 ? 1.728 -2.695 7.260 1.00 85.81 102 GLU A CA 1
ATOM 808 C C . GLU A 1 102 ? 2.152 -2.826 5.790 1.00 85.81 102 GLU A C 1
ATOM 810 O O . GLU A 1 102 ? 1.532 -2.247 4.897 1.00 85.81 102 GLU A O 1
ATOM 815 N N . LEU A 1 103 ? 3.204 -3.598 5.505 1.00 82.88 103 LEU A N 1
ATOM 816 C CA . LEU A 1 103 ? 3.666 -3.840 4.138 1.00 82.88 103 LEU A CA 1
ATOM 817 C C . LEU A 1 103 ? 3.152 -5.188 3.621 1.00 82.88 103 LEU A C 1
ATOM 819 O O . LEU A 1 103 ? 3.521 -6.236 4.147 1.00 82.88 103 LEU A O 1
ATOM 823 N N . ARG A 1 104 ? 2.394 -5.180 2.519 1.00 81.06 104 ARG A N 1
ATOM 824 C CA . ARG A 1 104 ? 1.929 -6.393 1.827 1.00 81.06 104 ARG A CA 1
ATOM 825 C C . ARG A 1 104 ? 2.548 -6.541 0.446 1.00 81.06 104 ARG A C 1
ATOM 827 O O . ARG A 1 104 ? 2.551 -5.615 -0.363 1.00 81.06 104 ARG A O 1
ATOM 834 N N . ARG A 1 105 ? 3.048 -7.741 0.150 1.00 79.81 105 ARG A N 1
ATOM 835 C CA . ARG A 1 105 ? 3.627 -8.082 -1.154 1.00 79.81 105 ARG A CA 1
ATOM 836 C C . ARG A 1 105 ? 2.613 -8.837 -2.006 1.00 79.81 105 ARG A C 1
ATOM 838 O O . ARG A 1 105 ? 2.205 -9.937 -1.658 1.00 79.81 10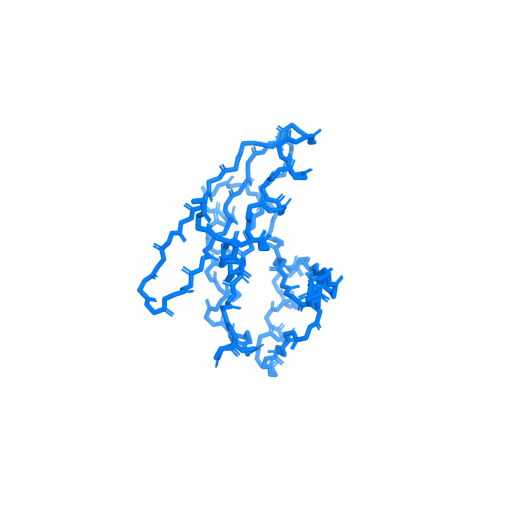5 ARG A O 1
ATOM 845 N N . LEU A 1 106 ? 2.242 -8.251 -3.138 1.00 75.38 106 LEU A N 1
ATOM 846 C CA . LEU A 1 106 ? 1.333 -8.838 -4.118 1.00 75.38 106 LEU A CA 1
ATOM 847 C C . LEU A 1 106 ? 2.107 -9.695 -5.129 1.00 75.38 106 LEU A C 1
ATOM 849 O O . LEU A 1 106 ? 3.235 -9.335 -5.493 1.00 75.38 106 LEU A O 1
ATOM 853 N N . PRO A 1 107 ? 1.528 -10.803 -5.621 1.00 71.06 107 PRO A N 1
ATOM 854 C CA . PRO A 1 107 ? 2.159 -11.602 -6.660 1.00 71.06 107 PRO A CA 1
ATOM 855 C C . PRO A 1 107 ? 2.418 -10.743 -7.902 1.00 71.06 107 PRO A C 1
ATOM 857 O O . PRO A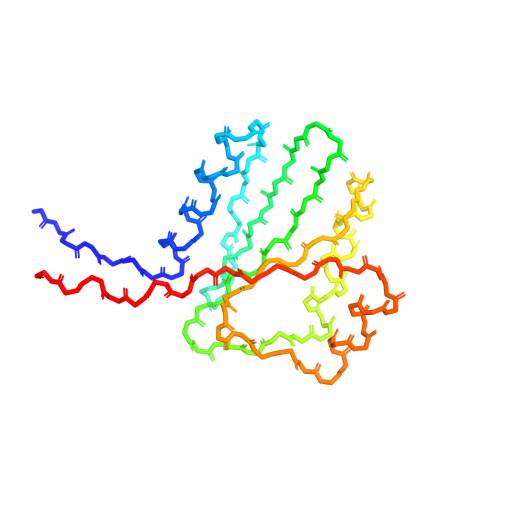 1 107 ? 1.550 -10.023 -8.390 1.00 71.06 107 PRO A O 1
ATOM 860 N N . THR A 1 108 ? 3.638 -10.809 -8.429 1.00 63.03 108 THR A N 1
ATOM 861 C CA . THR A 1 108 ? 3.920 -10.335 -9.783 1.00 63.03 108 THR A CA 1
ATOM 862 C C . THR A 1 108 ? 3.353 -11.374 -10.739 1.00 63.03 108 THR A C 1
ATOM 864 O O . THR A 1 108 ? 3.972 -12.423 -10.892 1.00 63.03 108 THR A O 1
ATOM 867 N N . ARG A 1 109 ? 2.196 -11.120 -11.367 1.00 55.53 109 ARG A N 1
ATOM 868 C CA . ARG A 1 109 ? 1.762 -11.929 -12.516 1.00 55.53 109 ARG A CA 1
ATOM 869 C C . ARG A 1 109 ? 2.861 -11.836 -13.585 1.00 55.53 109 ARG A C 1
ATOM 871 O O . ARG A 1 109 ? 3.018 -10.804 -14.237 1.00 55.53 109 ARG A O 1
ATOM 878 N N . ARG A 1 110 ? 3.691 -12.881 -13.698 1.00 46.16 110 ARG A N 1
ATOM 879 C CA . ARG A 1 110 ? 4.377 -13.188 -14.957 1.00 46.16 110 ARG A CA 1
ATOM 880 C C . ARG A 1 110 ? 3.283 -13.638 -15.918 1.00 46.16 110 ARG A C 1
ATOM 882 O O . ARG A 1 110 ? 2.320 -14.259 -15.475 1.00 46.16 110 ARG A O 1
ATOM 889 N N . ARG A 1 111 ? 3.431 -13.248 -17.188 1.00 43.09 111 ARG A N 1
ATOM 890 C CA . ARG A 1 111 ? 2.652 -13.763 -18.320 1.00 43.09 111 ARG A CA 1
ATOM 891 C C . ARG A 1 111 ? 2.276 -15.221 -18.047 1.00 43.09 111 ARG A C 1
ATOM 893 O O . ARG A 1 111 ? 3.178 -16.026 -17.822 1.00 43.09 111 ARG A O 1
ATOM 900 N N . GLY A 1 112 ? 0.984 -15.531 -18.065 1.00 34.16 112 GLY A N 1
ATOM 901 C CA . GLY A 1 112 ? 0.599 -16.862 -18.506 1.00 34.16 112 GLY A CA 1
ATOM 902 C C . GLY A 1 112 ? 1.118 -16.980 -19.932 1.00 34.16 112 GLY A C 1
ATOM 903 O O . GLY A 1 112 ? 0.775 -16.144 -20.767 1.00 34.16 112 GLY A O 1
ATOM 904 N N . GLY A 1 113 ? 2.056 -17.901 -20.146 1.00 39.53 113 GLY A N 1
ATOM 905 C CA . GLY A 1 113 ? 2.191 -18.534 -21.446 1.00 39.53 113 GLY A CA 1
ATOM 906 C C . GLY A 1 113 ? 0.876 -19.239 -21.756 1.00 39.53 113 GLY A C 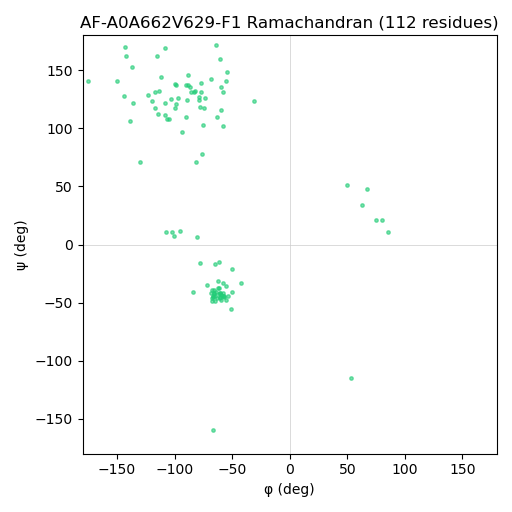1
ATOM 907 O O . GLY A 1 113 ? 0.274 -19.841 -20.865 1.00 39.53 113 GLY A O 1
ATOM 908 N N . GLY A 1 114 ? 0.442 -19.058 -22.988 1.00 30.86 114 GLY A N 1
ATOM 909 C CA . GLY A 1 114 ? -0.745 -19.593 -23.627 1.00 30.86 114 GLY A CA 1
ATOM 910 C C . GLY A 1 114 ? -0.658 -19.117 -25.058 1.00 30.86 114 GLY A C 1
ATOM 911 O O . GLY A 1 114 ? -0.667 -17.876 -25.225 1.00 30.86 114 GLY A O 1
#

Solvent-accessible surface area (backbone atoms only — not comparable to full-atom values): 6463 Å² total; per-residue (Å²): 135,86,83,78,83,69,50,52,61,41,62,51,50,55,50,41,53,62,38,42,78,69,64,26,53,64,48,78,46,82,45,87,91,65,31,37,37,38,39,36,43,36,94,93,48,34,40,35,25,55,44,56,29,93,91,45,46,65,4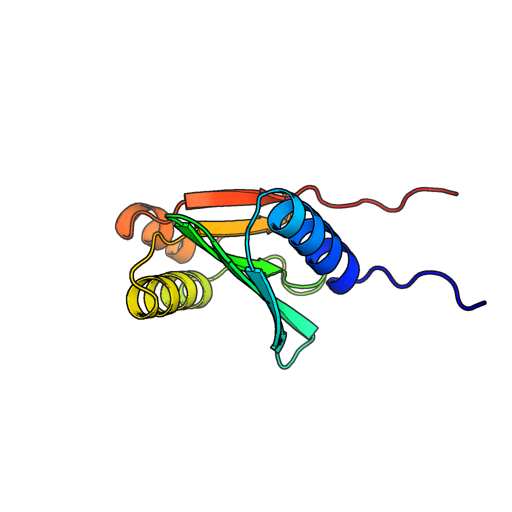2,44,47,70,58,52,51,49,35,45,52,53,18,53,77,66,75,35,56,33,30,42,40,32,47,60,82,47,43,65,37,75,62,20,52,50,48,31,63,76,69,64,39,46,81,41,73,38,83,67,83,67,79,78,86,128

Radius of gyration: 14.2 Å; Cα contacts (8 Å, |Δi|>4): 192; chains: 1; bounding box: 32×31×42 Å

Secondary structure (DSSP, 8-state):
------SHHHHHHHHHHHHHTTT-EEEEEEETTTEEEEEEEETTEEEEEEE--TT--EE-HHHHHHHHHHHHHTT---EEEEETT-EE-HHHHHHHHHTTPEEEEEP-------